Protein AF-A0A832TQA1-F1 (afdb_monomer_lite)

Foldseek 3Di:
DVVVVVVVVVLVPFDPLLVPAPPSCLLPDDPVVLVVLLVLLVVFPDDPVVSVVLNVLSVVSNVCPGPNHDPVSRVSCVVSVVRSVVSCCVPPVVPPVVVVCPDDPC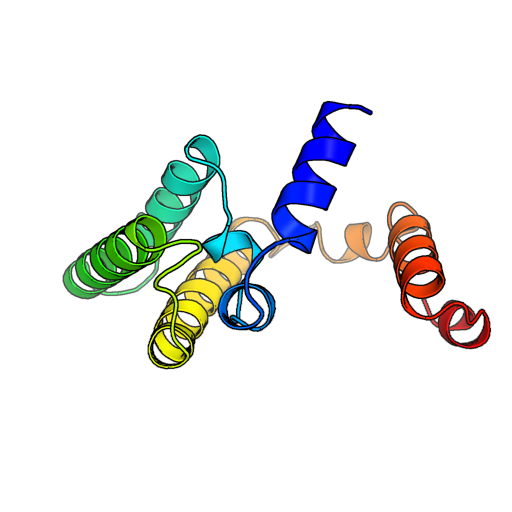LVVVQVVCCVVPVDNPVSVVD

Sequence (127 aa):
MKEIEAEVDRVRNMPDTVKNCPYMPLLVTNDEHKEIYLGYIDNLSVSDSEKTEMKKDLEDIWSRVPDKITEKDYPVMEKIGNAITTYVEETYWADEQSVEWKRAAHSGLTYAGVKLVYKNTEWAGWA

Radius of gyration: 17.07 Å; chains: 1; bounding box: 42×37×36 Å

Structure (mmCIF, N/CA/C/O backbone):
data_AF-A0A832TQA1-F1
#
_entry.id   AF-A0A832TQA1-F1
#
loop_
_atom_site.group_PDB
_atom_site.id
_atom_site.type_symbol
_atom_site.label_atom_id
_atom_site.label_alt_id
_atom_site.label_comp_id
_atom_site.label_asym_id
_atom_site.label_entity_id
_atom_site.label_seq_id
_atom_site.pdbx_PDB_ins_code
_atom_site.Cartn_x
_atom_site.Cartn_y
_atom_site.Cartn_z
_atom_site.occupancy
_atom_site.B_iso_or_equiv
_atom_site.auth_seq_id
_atom_site.auth_comp_id
_atom_site.auth_asym_id
_atom_site.auth_atom_id
_atom_site.pdbx_PDB_model_num
ATOM 1 N N . MET A 1 1 ? 26.105 -2.327 -1.713 1.00 60.41 1 MET A N 1
ATOM 2 C CA . MET A 1 1 ? 26.117 -1.694 -3.052 1.00 60.41 1 MET A CA 1
ATOM 3 C C . MET A 1 1 ? 25.343 -2.521 -4.064 1.00 60.41 1 MET A C 1
ATOM 5 O O . MET A 1 1 ? 24.301 -2.041 -4.463 1.00 60.41 1 MET A O 1
ATOM 9 N N . LYS A 1 2 ? 25.742 -3.765 -4.377 1.00 69.88 2 LYS A N 1
ATOM 10 C CA . LYS A 1 2 ? 25.058 -4.604 -5.388 1.00 69.88 2 LYS A CA 1
ATOM 11 C C . LYS A 1 2 ? 23.541 -4.758 -5.210 1.00 69.88 2 LYS A C 1
ATOM 13 O O . LYS A 1 2 ? 22.814 -4.746 -6.188 1.00 69.88 2 LYS A O 1
ATOM 18 N N . GLU A 1 3 ? 23.074 -4.905 -3.975 1.00 70.12 3 GLU A N 1
ATOM 19 C CA . GLU A 1 3 ? 21.643 -5.055 -3.671 1.00 70.12 3 GLU A CA 1
ATOM 20 C C . GLU A 1 3 ? 20.859 -3.753 -3.884 1.00 70.12 3 GLU A C 1
ATOM 22 O O . GLU A 1 3 ? 19.799 -3.760 -4.497 1.00 70.12 3 GLU A O 1
ATOM 27 N N . ILE A 1 4 ? 21.438 -2.618 -3.479 1.00 69.62 4 ILE A N 1
ATOM 28 C CA . ILE A 1 4 ? 20.873 -1.282 -3.719 1.00 69.62 4 ILE A CA 1
ATOM 29 C C . ILE A 1 4 ? 20.851 -0.975 -5.222 1.00 69.62 4 ILE A C 1
ATOM 31 O O . ILE A 1 4 ? 19.869 -0.448 -5.727 1.00 69.62 4 ILE A O 1
ATOM 35 N N . GLU A 1 5 ? 21.916 -1.316 -5.947 1.00 73.06 5 GLU A N 1
ATOM 36 C CA . GLU A 1 5 ? 21.995 -1.146 -7.403 1.00 73.06 5 GLU A CA 1
ATOM 37 C C . GLU A 1 5 ? 20.948 -2.002 -8.126 1.00 73.06 5 GLU A C 1
ATOM 39 O O . GLU A 1 5 ? 20.243 -1.494 -8.992 1.00 73.06 5 GLU A O 1
ATOM 44 N N . ALA A 1 6 ? 20.787 -3.266 -7.721 1.00 75.88 6 ALA A N 1
ATOM 45 C CA . ALA A 1 6 ? 19.768 -4.155 -8.273 1.00 75.88 6 ALA A CA 1
ATOM 46 C C . ALA A 1 6 ? 18.346 -3.632 -8.023 1.00 75.88 6 ALA A C 1
ATOM 48 O O . ALA A 1 6 ? 17.500 -3.702 -8.911 1.00 75.88 6 ALA 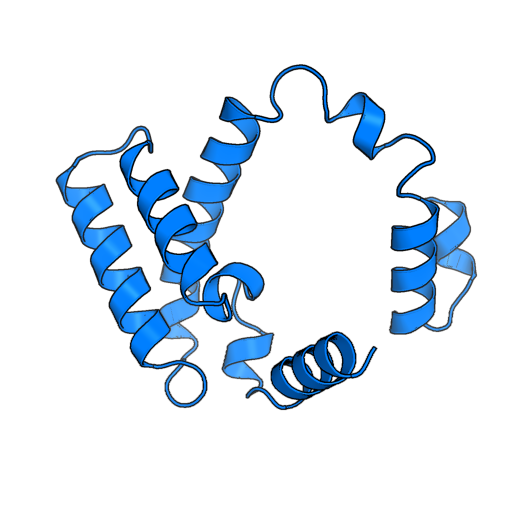A O 1
ATOM 49 N N . GLU A 1 7 ? 18.090 -3.070 -6.843 1.00 73.75 7 GLU A N 1
ATOM 50 C CA . GLU A 1 7 ? 16.802 -2.473 -6.497 1.00 73.75 7 GLU A CA 1
ATOM 51 C C . GLU A 1 7 ? 16.521 -1.195 -7.304 1.00 73.75 7 GLU A C 1
ATOM 53 O O . GLU A 1 7 ? 15.429 -1.018 -7.848 1.00 73.75 7 GLU A O 1
ATOM 58 N N . VAL A 1 8 ? 17.529 -0.332 -7.461 1.00 75.81 8 VAL A N 1
ATOM 59 C CA . VAL A 1 8 ? 17.439 0.868 -8.306 1.00 75.81 8 VAL A CA 1
ATOM 60 C C . VAL A 1 8 ? 17.163 0.489 -9.759 1.00 75.81 8 VAL A C 1
ATOM 62 O O . VAL A 1 8 ? 16.284 1.081 -10.387 1.00 75.81 8 VAL A O 1
ATOM 65 N N . ASP A 1 9 ? 17.864 -0.510 -10.293 1.00 79.12 9 ASP A N 1
ATOM 66 C CA . ASP A 1 9 ? 17.649 -0.986 -11.659 1.00 79.12 9 ASP A CA 1
ATOM 67 C C . ASP A 1 9 ? 16.273 -1.637 -11.825 1.00 79.12 9 ASP A C 1
ATOM 69 O O . ASP A 1 9 ? 15.612 -1.423 -12.844 1.00 79.12 9 ASP A O 1
ATOM 73 N N . ARG A 1 10 ? 15.792 -2.375 -10.817 1.00 83.12 10 ARG A N 1
ATOM 74 C CA . ARG A 1 10 ? 14.441 -2.947 -10.806 1.00 83.12 10 ARG A CA 1
ATOM 75 C C . ARG A 1 10 ? 13.389 -1.852 -10.940 1.00 83.12 10 ARG A C 1
ATOM 77 O O . ARG A 1 10 ? 12.569 -1.925 -11.848 1.00 83.12 10 ARG A O 1
ATOM 84 N N . VAL A 1 11 ? 13.439 -0.827 -10.086 1.00 77.50 11 VAL A N 1
ATOM 85 C CA . VAL A 1 11 ? 12.480 0.293 -10.094 1.00 77.50 11 VAL A CA 1
ATOM 86 C C . VAL A 1 11 ? 12.597 1.117 -11.379 1.00 77.50 11 VAL A C 1
ATOM 88 O O . VAL A 1 11 ? 11.589 1.478 -11.985 1.00 77.50 11 VAL A O 1
ATOM 91 N N . ARG A 1 12 ? 13.823 1.380 -11.850 1.00 80.12 12 ARG A N 1
ATOM 92 C CA . ARG A 1 12 ? 14.074 2.145 -13.080 1.00 80.12 12 ARG A CA 1
ATOM 93 C C . ARG A 1 12 ? 13.449 1.497 -14.315 1.00 80.12 12 ARG A C 1
ATOM 95 O O . ARG A 1 12 ? 12.971 2.213 -15.197 1.00 80.12 12 ARG A O 1
ATOM 102 N N . ASN A 1 13 ? 13.466 0.169 -14.376 1.00 86.06 13 ASN A N 1
ATOM 103 C CA . ASN A 1 13 ? 12.968 -0.601 -15.512 1.00 86.06 13 ASN A CA 1
ATOM 104 C C . ASN A 1 13 ? 11.465 -0.921 -15.431 1.00 86.06 13 ASN A C 1
ATOM 106 O O . ASN A 1 13 ? 10.953 -1.633 -16.292 1.00 86.06 13 ASN A O 1
ATOM 110 N N . MET A 1 14 ? 10.743 -0.394 -14.437 1.00 88.81 14 MET A N 1
ATOM 111 C CA . MET A 1 14 ? 9.296 -0.589 -14.344 1.00 88.81 14 MET A CA 1
ATOM 112 C C . MET A 1 14 ? 8.529 0.188 -15.429 1.00 88.81 14 MET A C 1
ATOM 114 O O . MET A 1 14 ? 8.988 1.251 -15.877 1.00 88.81 14 MET A O 1
ATOM 118 N N . PRO A 1 15 ? 7.339 -0.302 -15.830 1.00 92.81 15 PRO A N 1
ATOM 119 C CA . PRO A 1 15 ? 6.447 0.408 -16.739 1.00 92.81 15 PRO A CA 1
ATOM 120 C C . PRO A 1 15 ? 6.105 1.815 -16.242 1.00 92.81 15 PRO A C 1
ATOM 122 O O . PRO A 1 15 ? 6.026 2.065 -15.037 1.00 92.81 15 PRO A O 1
ATOM 125 N N . ASP A 1 16 ? 5.847 2.738 -17.169 1.00 91.75 16 ASP A N 1
ATOM 126 C CA . ASP A 1 16 ? 5.451 4.112 -16.827 1.00 91.75 16 ASP A CA 1
ATOM 127 C C . ASP A 1 16 ? 4.177 4.144 -15.975 1.00 91.75 16 ASP A C 1
ATOM 129 O O . ASP A 1 16 ? 4.075 4.959 -15.063 1.00 91.75 16 ASP A O 1
ATOM 133 N N . THR A 1 17 ? 3.251 3.203 -16.186 1.00 92.12 17 THR A N 1
ATOM 134 C CA . THR A 1 17 ? 2.038 3.082 -15.367 1.00 92.12 17 THR A CA 1
ATOM 135 C C . THR A 1 17 ? 2.337 2.758 -13.903 1.00 92.12 17 THR A C 1
ATOM 137 O O . THR A 1 17 ? 1.618 3.220 -13.023 1.00 92.12 17 THR A O 1
ATOM 140 N N . VAL A 1 18 ? 3.406 2.016 -13.616 1.00 91.62 18 VAL A N 1
ATOM 141 C CA . VAL A 1 18 ? 3.850 1.736 -12.243 1.00 91.62 18 VAL A CA 1
ATOM 142 C C . VAL A 1 18 ? 4.563 2.954 -11.657 1.00 91.62 18 VAL A C 1
ATOM 144 O O . VAL A 1 18 ? 4.267 3.364 -10.539 1.00 91.62 18 VAL A O 1
ATOM 147 N N . LYS A 1 19 ? 5.463 3.580 -12.428 1.00 88.06 19 LYS A N 1
ATOM 148 C CA . LYS A 1 19 ? 6.241 4.751 -11.982 1.00 88.06 19 LYS A CA 1
ATOM 149 C C . LYS A 1 19 ? 5.373 5.983 -11.710 1.00 88.06 19 LYS A C 1
ATOM 151 O O . LYS A 1 19 ? 5.707 6.764 -10.827 1.00 88.06 19 LYS A O 1
ATOM 156 N N . ASN A 1 20 ? 4.279 6.141 -12.452 1.00 90.38 20 ASN A N 1
ATOM 157 C CA . ASN A 1 20 ? 3.341 7.256 -12.307 1.00 90.38 20 ASN A CA 1
ATOM 158 C C . ASN A 1 20 ? 2.220 6.980 -11.293 1.00 90.38 20 ASN A C 1
ATOM 160 O O . ASN A 1 20 ? 1.409 7.868 -11.037 1.00 90.38 20 ASN A O 1
ATOM 164 N N . CYS A 1 21 ? 2.148 5.773 -10.722 1.00 89.12 21 CYS A N 1
ATOM 165 C CA . CYS A 1 21 ? 1.130 5.453 -9.731 1.00 89.12 21 CYS A CA 1
ATOM 166 C C . CYS A 1 21 ? 1.352 6.270 -8.444 1.00 89.12 21 CYS A C 1
ATOM 168 O O . CYS A 1 21 ? 2.475 6.286 -7.921 1.00 89.12 21 CYS A O 1
ATOM 170 N N . PRO A 1 22 ? 0.303 6.901 -7.880 1.00 88.81 22 PRO A N 1
ATOM 171 C CA . PRO A 1 22 ? 0.356 7.454 -6.534 1.00 88.81 22 PRO A CA 1
ATOM 172 C C . PRO A 1 22 ? 0.836 6.398 -5.543 1.00 88.81 22 PRO A C 1
ATOM 174 O O . PRO A 1 22 ? 0.519 5.215 -5.684 1.00 88.81 22 PRO A O 1
ATOM 177 N N . TYR A 1 23 ? 1.606 6.825 -4.543 1.00 87.69 23 TYR A N 1
ATOM 178 C CA . TYR A 1 23 ? 2.162 5.918 -3.541 1.00 87.69 23 TYR A CA 1
A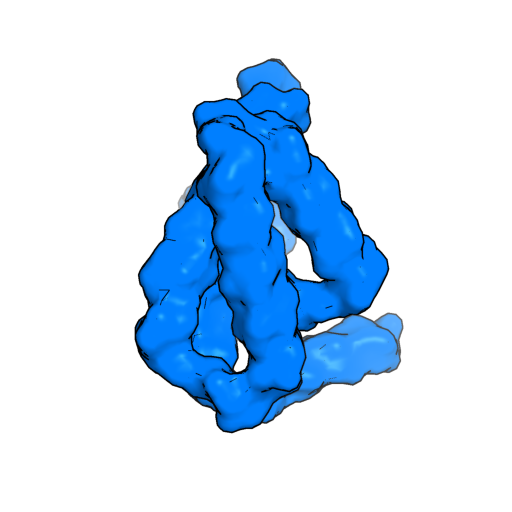TOM 179 C C . TYR A 1 23 ? 2.962 4.753 -4.155 1.00 87.69 23 TYR A C 1
ATOM 181 O O . TYR A 1 23 ? 2.897 3.627 -3.672 1.00 87.69 23 TYR A O 1
ATOM 189 N N . MET A 1 24 ? 3.763 5.016 -5.198 1.00 88.88 24 MET A N 1
ATOM 190 C CA . MET A 1 24 ? 4.624 4.008 -5.837 1.00 88.88 24 MET A CA 1
ATOM 191 C C . MET A 1 24 ? 5.416 3.135 -4.835 1.00 88.88 24 MET A C 1
ATOM 193 O O . MET A 1 24 ? 5.417 1.920 -5.020 1.00 88.88 24 MET A O 1
ATOM 197 N N . PRO A 1 25 ? 5.995 3.661 -3.732 1.00 86.25 25 PRO A N 1
ATOM 198 C CA . PRO A 1 25 ? 6.650 2.818 -2.725 1.00 86.25 25 PRO A CA 1
ATOM 199 C C . PRO A 1 25 ? 5.742 1.752 -2.089 1.00 86.25 25 PRO A C 1
ATOM 201 O O . PRO A 1 25 ? 6.211 0.649 -1.831 1.00 86.25 25 PRO A O 1
ATOM 204 N N . LEU A 1 26 ? 4.450 2.043 -1.886 1.00 90.19 26 LEU A N 1
ATOM 205 C CA . LEU A 1 26 ? 3.450 1.069 -1.425 1.00 90.19 26 LEU A CA 1
ATOM 206 C C . LEU A 1 26 ? 3.168 0.016 -2.508 1.00 90.19 26 LEU A C 1
ATOM 208 O O . LEU A 1 26 ? 3.027 -1.168 -2.208 1.00 90.19 26 LEU A O 1
ATOM 212 N N . LEU A 1 27 ? 3.116 0.439 -3.775 1.00 91.69 27 LEU A N 1
ATOM 213 C CA . LEU A 1 27 ? 2.853 -0.435 -4.921 1.00 91.69 27 LEU A CA 1
ATOM 214 C C . LEU A 1 27 ? 3.965 -1.474 -5.138 1.00 91.69 27 LEU A C 1
ATOM 216 O O . LEU A 1 27 ? 3.674 -2.634 -5.413 1.00 91.69 27 LEU A O 1
ATOM 220 N N . VAL A 1 28 ? 5.232 -1.062 -5.032 1.00 88.38 28 VAL A N 1
ATOM 221 C CA . VAL A 1 28 ? 6.405 -1.886 -5.404 1.00 88.38 28 VAL A CA 1
ATOM 222 C C . VAL A 1 28 ? 7.116 -2.518 -4.207 1.00 88.38 28 VAL A C 1
ATOM 224 O O . VAL A 1 28 ? 8.257 -2.985 -4.309 1.00 88.38 28 VAL A O 1
ATOM 227 N N . THR A 1 29 ? 6.454 -2.497 -3.056 1.00 85.88 29 THR A N 1
ATOM 228 C CA . THR A 1 29 ? 7.032 -2.944 -1.798 1.00 85.88 29 THR A CA 1
ATOM 229 C C . THR A 1 29 ? 7.358 -4.443 -1.797 1.00 85.88 29 THR A C 1
ATOM 231 O O . THR A 1 29 ? 6.774 -5.232 -2.548 1.00 85.88 29 THR A O 1
ATOM 234 N N . ASN A 1 30 ? 8.325 -4.844 -0.970 1.00 86.31 30 ASN A N 1
ATOM 235 C CA . ASN A 1 30 ? 8.709 -6.248 -0.813 1.00 86.31 30 ASN A CA 1
ATOM 236 C C . ASN A 1 30 ? 7.706 -6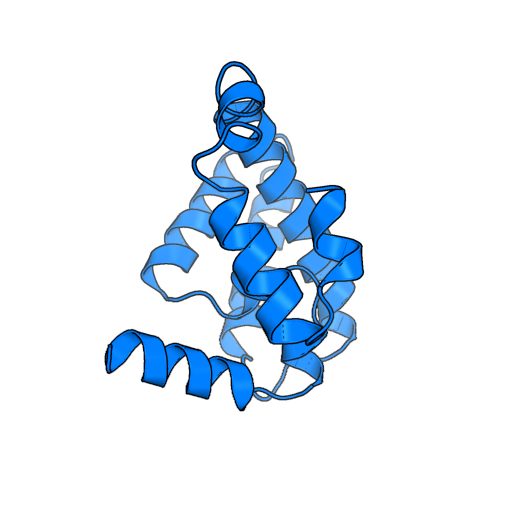.998 0.085 1.00 86.31 30 ASN A C 1
ATOM 238 O O . ASN A 1 30 ? 6.890 -6.380 0.765 1.00 86.31 30 ASN A O 1
ATOM 242 N N . ASP A 1 31 ? 7.765 -8.330 0.092 1.00 88.62 31 ASP A N 1
ATOM 243 C CA . ASP A 1 31 ? 6.782 -9.147 0.817 1.00 88.62 31 ASP A CA 1
ATOM 244 C C . ASP A 1 31 ? 6.787 -8.899 2.335 1.00 88.62 31 ASP A C 1
ATOM 246 O O . ASP A 1 31 ? 5.722 -8.843 2.941 1.00 88.62 31 ASP A O 1
ATOM 250 N N . GLU A 1 32 ? 7.956 -8.645 2.931 1.00 87.56 32 GLU A N 1
ATOM 251 C CA . GLU A 1 32 ? 8.080 -8.278 4.351 1.00 87.56 32 GLU A CA 1
ATOM 252 C C . GLU A 1 32 ? 7.287 -7.003 4.678 1.00 87.56 32 GLU A C 1
ATOM 254 O O . GLU A 1 32 ? 6.507 -6.949 5.626 1.00 87.56 32 GLU A O 1
ATOM 259 N N . HIS A 1 33 ? 7.431 -5.967 3.857 1.00 86.69 33 HIS A N 1
ATOM 260 C CA . HIS A 1 33 ? 6.729 -4.707 4.054 1.00 86.69 33 HIS A CA 1
ATOM 261 C C . HIS A 1 33 ? 5.245 -4.780 3.669 1.00 86.69 33 HIS A C 1
ATOM 263 O O . HIS A 1 33 ? 4.457 -3.992 4.194 1.00 86.69 33 HIS A O 1
ATOM 269 N N . LYS A 1 34 ? 4.828 -5.700 2.783 1.00 93.31 34 LYS A N 1
ATOM 270 C CA . LYS A 1 34 ? 3.398 -5.912 2.485 1.00 93.31 34 LYS A CA 1
ATOM 271 C C . LYS A 1 34 ? 2.630 -6.256 3.757 1.00 93.31 34 LYS A C 1
ATOM 273 O O . LYS A 1 34 ? 1.593 -5.651 4.017 1.00 93.31 34 LYS A O 1
ATOM 278 N N . GLU A 1 35 ? 3.166 -7.159 4.577 1.00 93.50 35 GLU A N 1
ATOM 279 C CA . GLU A 1 35 ? 2.553 -7.543 5.854 1.00 93.50 35 GLU A CA 1
ATOM 280 C C . GLU A 1 35 ? 2.412 -6.345 6.803 1.00 93.50 35 GLU A C 1
ATOM 282 O O . GLU A 1 35 ? 1.367 -6.166 7.430 1.00 93.50 35 GLU A O 1
ATOM 287 N N . ILE A 1 36 ? 3.423 -5.471 6.847 1.00 92.25 36 ILE A N 1
ATOM 288 C CA . ILE A 1 36 ? 3.392 -4.245 7.655 1.00 92.25 36 ILE A CA 1
ATOM 289 C C . ILE A 1 36 ? 2.256 -3.319 7.199 1.00 92.25 36 ILE A C 1
ATOM 291 O O . ILE A 1 36 ? 1.473 -2.854 8.029 1.00 92.25 36 ILE A O 1
ATOM 295 N N . TYR A 1 37 ? 2.119 -3.075 5.891 1.00 93.00 37 TYR A N 1
ATOM 296 C CA . TYR A 1 37 ? 1.049 -2.226 5.359 1.0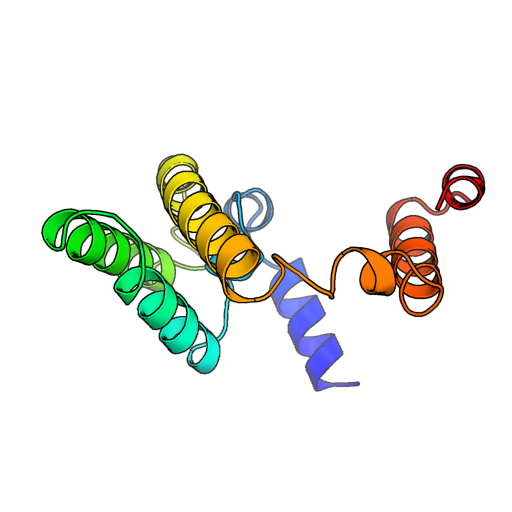0 93.00 37 TYR A CA 1
ATOM 297 C C . TYR A 1 37 ? -0.346 -2.799 5.617 1.00 93.00 37 TYR A C 1
ATOM 299 O O . TYR A 1 37 ? -1.253 -2.053 5.988 1.00 93.00 37 TYR A O 1
ATOM 307 N N . LEU A 1 38 ? -0.522 -4.118 5.489 1.00 96.38 38 LEU A N 1
ATOM 308 C CA . LEU A 1 38 ? -1.775 -4.778 5.864 1.00 96.38 38 LEU A CA 1
ATOM 309 C C . LEU A 1 38 ? -2.068 -4.606 7.364 1.00 96.38 38 LEU A C 1
ATOM 311 O O . LEU A 1 38 ? -3.219 -4.376 7.735 1.00 96.38 38 LEU A O 1
ATOM 315 N N . GLY A 1 39 ? -1.038 -4.648 8.212 1.00 93.94 39 GLY A N 1
ATOM 316 C CA . GLY A 1 39 ? -1.151 -4.352 9.639 1.00 93.94 39 GLY A CA 1
ATOM 317 C C . GLY A 1 39 ? -1.547 -2.900 9.928 1.00 93.94 39 GLY A C 1
ATOM 318 O O . GLY A 1 39 ? -2.346 -2.650 10.828 1.00 93.94 39 GLY A O 1
ATOM 319 N N . TYR A 1 40 ? -1.070 -1.922 9.154 1.00 95.00 40 TYR A N 1
ATOM 320 C CA . TYR A 1 40 ? -1.547 -0.539 9.283 1.00 95.00 40 TYR A CA 1
ATOM 321 C C . TYR A 1 40 ? -3.034 -0.415 8.944 1.00 95.00 40 TYR A C 1
ATOM 323 O O . TYR A 1 40 ? -3.758 0.269 9.665 1.00 95.00 40 TYR A O 1
ATOM 331 N N . ILE A 1 41 ? -3.515 -1.139 7.926 1.00 97.00 41 ILE A N 1
ATOM 332 C CA . ILE A 1 41 ? -4.942 -1.154 7.565 1.00 97.00 41 ILE A CA 1
ATOM 333 C C . ILE A 1 41 ? -5.815 -1.671 8.723 1.00 97.00 41 ILE A C 1
ATOM 335 O O . ILE A 1 41 ? -6.885 -1.115 8.977 1.00 97.00 41 ILE A O 1
ATOM 339 N N . ASP A 1 42 ? -5.355 -2.676 9.479 1.00 97.12 42 ASP A N 1
ATOM 340 C CA . ASP A 1 42 ? -6.088 -3.187 10.652 1.00 97.12 42 ASP A CA 1
ATOM 341 C C . ASP A 1 42 ? -6.337 -2.119 11.722 1.00 97.12 42 ASP A C 1
ATOM 343 O O . ASP A 1 42 ? -7.354 -2.160 12.422 1.00 97.12 42 ASP A O 1
ATOM 347 N N . ASN A 1 43 ? -5.444 -1.136 11.817 1.00 95.00 43 ASN A N 1
ATOM 348 C CA . ASN A 1 43 ? -5.476 -0.096 12.839 1.00 95.00 43 ASN A CA 1
ATOM 349 C C . ASN A 1 43 ? -6.175 1.197 12.387 1.00 95.00 43 ASN A C 1
ATOM 351 O O . ASN A 1 43 ? -6.307 2.127 13.180 1.00 95.00 43 ASN A O 1
ATOM 355 N N . LEU A 1 44 ? -6.671 1.265 11.146 1.00 94.94 44 LEU A N 1
ATOM 356 C CA . LEU A 1 44 ? -7.389 2.443 10.655 1.00 94.94 44 LEU A CA 1
ATOM 357 C C . LEU A 1 44 ? -8.709 2.666 11.409 1.00 94.94 44 LEU A C 1
ATOM 359 O O . LEU A 1 44 ? -9.434 1.723 11.735 1.00 94.94 44 LEU A O 1
ATOM 363 N N . SER A 1 45 ? -9.080 3.931 11.601 1.00 93.88 45 SER A N 1
ATOM 364 C CA . SER A 1 45 ? -10.364 4.339 12.196 1.00 93.88 45 SER A CA 1
ATOM 365 C C . SER A 1 45 ? -11.522 4.305 11.182 1.00 93.88 45 SER A C 1
ATOM 367 O O . SER A 1 45 ? -12.283 5.261 11.055 1.00 93.88 45 SER A O 1
ATOM 369 N N . VAL A 1 46 ? -11.651 3.202 10.439 1.00 93.62 46 VAL A N 1
ATOM 370 C CA . VAL A 1 46 ? -12.741 2.930 9.481 1.00 93.62 46 VAL A CA 1
ATOM 371 C C . VAL A 1 46 ? -13.450 1.618 9.830 1.00 93.62 46 VAL A C 1
ATOM 373 O O . VAL A 1 46 ? -13.020 0.886 10.721 1.00 93.62 46 VAL A O 1
ATOM 376 N N . SER A 1 47 ? -14.555 1.314 9.145 1.00 97.12 47 SER A N 1
ATOM 377 C CA . SER A 1 47 ? -15.307 0.071 9.379 1.00 97.12 47 SER A CA 1
ATOM 378 C C . SER A 1 47 ? -14.496 -1.186 9.030 1.00 97.12 47 SER A C 1
ATOM 380 O O . SER A 1 47 ? -13.693 -1.168 8.099 1.00 97.12 47 SER A O 1
ATOM 382 N N . ASP A 1 48 ? -14.755 -2.310 9.704 1.00 97.81 48 ASP A N 1
ATOM 383 C CA . ASP A 1 48 ? -14.078 -3.587 9.410 1.00 97.81 48 ASP A CA 1
ATOM 384 C C . ASP A 1 48 ? -14.317 -4.077 7.973 1.00 97.81 48 ASP A C 1
ATOM 386 O O . ASP A 1 48 ? -13.428 -4.661 7.345 1.00 97.81 48 ASP A O 1
ATOM 390 N N . SER A 1 49 ? -15.505 -3.810 7.418 1.00 97.88 49 SER A N 1
ATOM 391 C CA . SER A 1 49 ? -15.797 -4.079 6.008 1.00 97.88 49 SER A CA 1
ATOM 392 C C . SER A 1 49 ? -14.899 -3.272 5.078 1.00 97.88 49 SER A C 1
ATOM 394 O O . SER A 1 49 ? -14.385 -3.819 4.108 1.00 97.88 49 SER A O 1
ATOM 396 N N . GLU A 1 50 ? -14.664 -1.999 5.397 1.00 97.81 50 GLU A N 1
ATOM 397 C CA . GLU A 1 50 ? -13.796 -1.140 4.595 1.00 97.81 50 GLU A CA 1
ATOM 398 C C . GLU A 1 50 ? -12.328 -1.566 4.711 1.00 97.81 50 GLU A C 1
ATOM 400 O O . GLU A 1 50 ? -11.641 -1.633 3.697 1.00 97.81 50 GLU A O 1
ATOM 405 N N . LYS A 1 51 ? -11.861 -1.966 5.901 1.00 98.12 51 LYS A N 1
ATOM 406 C CA . LYS A 1 51 ? -10.520 -2.557 6.069 1.00 98.12 51 LYS A CA 1
ATOM 407 C C . LYS A 1 51 ? -10.346 -3.812 5.216 1.00 98.12 51 LYS A C 1
ATOM 409 O O . LYS A 1 51 ? -9.328 -3.977 4.550 1.00 98.12 51 LYS A O 1
ATOM 414 N N . THR A 1 52 ? -11.350 -4.689 5.218 1.00 98.19 52 THR A N 1
ATOM 415 C CA . THR A 1 52 ? -11.335 -5.940 4.444 1.00 98.19 52 THR A CA 1
ATOM 416 C C . THR A 1 52 ? -11.287 -5.665 2.941 1.00 98.19 52 THR A C 1
ATOM 418 O O . THR A 1 52 ? -10.534 -6.320 2.221 1.00 98.19 52 THR A O 1
ATOM 421 N N . GLU A 1 53 ? -12.057 -4.683 2.469 1.00 98.25 53 GLU A N 1
ATOM 422 C CA . GLU A 1 53 ? -12.050 -4.247 1.070 1.00 98.25 53 GLU A CA 1
ATOM 423 C C . GLU A 1 53 ? -10.694 -3.647 0.679 1.00 98.25 53 GLU A C 1
ATOM 425 O O . GLU A 1 53 ? -10.093 -4.105 -0.288 1.00 98.25 53 GLU A O 1
ATOM 430 N N . MET A 1 54 ? -10.145 -2.732 1.488 1.00 98.31 54 MET A N 1
ATOM 431 C CA . MET A 1 54 ? -8.825 -2.136 1.249 1.00 98.31 54 MET A CA 1
ATOM 432 C C . MET A 1 54 ? -7.717 -3.190 1.144 1.00 98.31 54 MET A C 1
ATOM 434 O O . MET A 1 54 ? -6.880 -3.113 0.248 1.00 98.31 54 MET A O 1
ATOM 438 N N . LYS A 1 55 ? -7.706 -4.189 2.037 1.00 98.31 55 LYS A N 1
ATOM 439 C CA . LYS A 1 55 ? -6.719 -5.279 1.990 1.00 98.31 55 LYS A CA 1
ATOM 440 C C . LYS A 1 55 ? -6.843 -6.101 0.715 1.00 98.31 55 LYS A C 1
ATOM 442 O O . LYS A 1 55 ? -5.843 -6.337 0.046 1.00 98.31 55 LYS A O 1
ATOM 447 N N . LYS A 1 56 ? -8.068 -6.494 0.366 1.00 98.31 56 LYS A N 1
ATOM 448 C CA . LYS A 1 56 ? -8.346 -7.275 -0.840 1.00 98.31 56 LYS A CA 1
ATOM 449 C C . LYS A 1 56 ? -7.921 -6.527 -2.104 1.00 98.31 56 LYS A C 1
ATOM 451 O O . LYS A 1 56 ? -7.314 -7.125 -2.988 1.00 98.31 56 LYS A O 1
ATOM 456 N N . ASP A 1 57 ? -8.236 -5.239 -2.182 1.00 97.94 57 ASP A N 1
ATOM 457 C CA . ASP A 1 57 ? -7.863 -4.395 -3.314 1.00 97.94 57 ASP A CA 1
ATOM 458 C C . ASP A 1 57 ? -6.340 -4.272 -3.437 1.00 97.94 57 ASP A C 1
ATOM 460 O O . ASP A 1 57 ? -5.786 -4.403 -4.529 1.00 97.94 57 ASP A O 1
ATOM 464 N N . LEU A 1 58 ? -5.647 -4.075 -2.314 1.00 97.38 58 LEU A N 1
ATOM 465 C CA . LEU A 1 58 ? -4.194 -3.949 -2.291 1.00 97.38 58 LEU A CA 1
ATOM 466 C C . LEU A 1 58 ? -3.495 -5.263 -2.679 1.00 97.38 58 LEU A C 1
ATOM 468 O O . LEU A 1 58 ? -2.548 -5.249 -3.465 1.00 97.38 58 LEU A O 1
ATOM 472 N N . GLU A 1 59 ? -3.993 -6.401 -2.195 1.00 97.44 59 GLU A N 1
ATOM 473 C CA . GLU A 1 59 ? -3.510 -7.733 -2.574 1.00 97.44 59 GLU A CA 1
ATOM 474 C C . GLU A 1 59 ? -3.730 -8.030 -4.066 1.00 97.44 59 GLU A C 1
ATOM 476 O O . GLU A 1 59 ? -2.820 -8.536 -4.733 1.00 97.44 59 GLU A O 1
ATOM 481 N N . ASP A 1 60 ? -4.898 -7.675 -4.618 1.00 97.88 60 ASP A N 1
ATOM 482 C CA . ASP A 1 60 ? -5.167 -7.787 -6.057 1.00 97.88 60 ASP A CA 1
ATOM 483 C C . ASP A 1 60 ? -4.174 -6.950 -6.869 1.00 97.88 60 ASP A C 1
ATOM 485 O O . ASP A 1 60 ? -3.548 -7.465 -7.802 1.00 97.88 60 ASP A O 1
ATOM 489 N N . ILE A 1 61 ? -3.977 -5.686 -6.487 1.00 97.19 61 ILE A N 1
ATOM 490 C CA . ILE A 1 61 ? -3.041 -4.778 -7.153 1.00 97.19 61 ILE A CA 1
ATOM 491 C C . ILE A 1 61 ? -1.617 -5.342 -7.096 1.00 97.19 61 ILE A C 1
ATOM 493 O O . ILE A 1 61 ? -0.964 -5.447 -8.136 1.00 97.19 61 ILE A O 1
ATOM 497 N N . TRP A 1 62 ? -1.137 -5.776 -5.928 1.00 96.88 62 TRP A N 1
ATOM 498 C CA . TRP A 1 62 ? 0.200 -6.359 -5.787 1.00 96.88 62 TRP A CA 1
ATOM 499 C C . TRP A 1 62 ? 0.401 -7.606 -6.649 1.00 96.88 62 TRP A C 1
ATOM 501 O O . TRP A 1 62 ? 1.485 -7.787 -7.202 1.00 96.88 62 TRP A O 1
ATOM 511 N N . SER A 1 63 ? -0.632 -8.436 -6.827 1.00 96.44 63 SER A N 1
ATOM 512 C CA . SER A 1 63 ? -0.561 -9.625 -7.691 1.00 96.44 63 SER A CA 1
ATOM 513 C C . SER A 1 63 ? -0.369 -9.296 -9.181 1.00 96.44 63 SER A C 1
ATOM 515 O O . SER A 1 63 ? 0.011 -10.159 -9.976 1.00 96.44 63 SER A O 1
ATOM 517 N N . ARG A 1 64 ? -0.633 -8.042 -9.568 1.00 95.81 64 ARG A N 1
ATOM 518 C CA . ARG A 1 64 ? -0.581 -7.537 -10.944 1.00 95.81 64 ARG A CA 1
ATOM 519 C C . ARG A 1 64 ? 0.678 -6.728 -11.259 1.00 95.81 64 ARG A C 1
ATOM 521 O O . ARG A 1 64 ? 0.902 -6.416 -12.431 1.00 95.81 64 ARG A O 1
ATOM 528 N N . VAL A 1 65 ? 1.500 -6.395 -10.265 1.00 92.69 65 VAL A N 1
ATOM 529 C CA . VAL A 1 65 ? 2.758 -5.657 -10.463 1.00 92.69 65 VAL A CA 1
ATOM 530 C C . VAL A 1 65 ? 3.816 -6.562 -11.122 1.00 92.69 65 VAL A C 1
ATOM 532 O O . VAL A 1 65 ? 3.951 -7.717 -10.722 1.00 92.69 65 VAL A O 1
ATOM 535 N N . PRO A 1 66 ? 4.615 -6.066 -12.089 1.00 91.88 66 PRO A N 1
ATOM 536 C CA . PRO A 1 66 ? 4.567 -4.723 -12.676 1.00 91.88 66 PRO A CA 1
ATOM 537 C C . PRO A 1 66 ? 3.673 -4.619 -13.923 1.00 91.88 66 PRO A C 1
ATOM 539 O O . PRO A 1 66 ? 3.328 -3.516 -14.338 1.00 91.88 66 PRO A O 1
ATOM 542 N N . ASP A 1 67 ? 3.294 -5.744 -14.529 1.00 92.38 67 ASP A N 1
ATOM 543 C CA . ASP A 1 67 ? 2.859 -5.781 -15.932 1.00 92.38 67 ASP A CA 1
ATOM 544 C C . ASP A 1 67 ? 1.386 -5.422 -16.167 1.00 92.38 67 ASP A C 1
ATOM 546 O O . ASP A 1 67 ? 0.992 -5.105 -17.290 1.00 92.38 67 ASP A O 1
ATOM 550 N N . LYS A 1 68 ? 0.545 -5.512 -15.134 1.00 95.31 68 LYS A N 1
ATOM 551 C CA . LYS A 1 68 ? -0.919 -5.396 -15.247 1.00 95.31 68 LYS A CA 1
ATOM 552 C C . LYS A 1 68 ? -1.495 -4.245 -14.424 1.00 95.31 68 LYS A C 1
ATOM 554 O O . LYS A 1 68 ? -2.683 -4.259 -14.094 1.00 95.31 68 LYS A O 1
ATOM 559 N N . ILE A 1 69 ? -0.662 -3.258 -14.102 1.00 96.06 69 ILE A N 1
ATOM 560 C CA . ILE A 1 69 ? -1.091 -2.015 -13.460 1.00 96.06 69 ILE A CA 1
ATOM 561 C C . ILE A 1 69 ? -1.634 -1.044 -14.501 1.00 96.06 69 ILE A C 1
ATOM 563 O O . ILE A 1 69 ? -1.038 -0.831 -15.560 1.00 96.06 69 ILE A O 1
ATOM 567 N N . THR A 1 70 ? -2.770 -0.439 -14.176 1.00 96.50 70 THR A N 1
ATOM 568 C CA . THR A 1 70 ? -3.494 0.503 -15.024 1.00 96.50 70 THR A CA 1
ATOM 569 C C . THR A 1 70 ? -3.830 1.773 -14.250 1.00 96.50 70 THR A C 1
ATOM 571 O O . THR A 1 70 ? -3.878 1.773 -13.025 1.00 96.50 70 THR A O 1
ATOM 574 N N . GLU A 1 71 ? -4.149 2.858 -14.954 1.00 96.19 71 GLU A N 1
ATOM 575 C CA . GLU A 1 71 ? -4.549 4.128 -14.320 1.00 96.19 71 GLU A CA 1
ATOM 576 C C . GLU A 1 71 ? -5.818 4.006 -13.456 1.00 96.19 71 GLU A C 1
ATOM 578 O O . GLU A 1 71 ? -6.057 4.832 -12.580 1.00 96.19 71 GLU A O 1
ATOM 583 N N . LYS A 1 72 ? -6.625 2.953 -13.651 1.00 96.50 72 LYS A N 1
ATOM 584 C CA . LYS A 1 72 ? -7.795 2.667 -12.805 1.00 96.50 72 LYS A CA 1
ATOM 585 C C . LYS A 1 72 ? -7.419 2.245 -11.386 1.00 96.50 72 LYS A C 1
ATOM 587 O O . LYS A 1 72 ? -8.254 2.353 -10.497 1.00 96.50 72 LYS A O 1
ATOM 592 N N . ASP A 1 73 ? -6.188 1.785 -11.183 1.00 97.25 73 ASP A N 1
ATOM 593 C CA . ASP A 1 73 ? -5.670 1.402 -9.871 1.00 97.25 73 ASP A CA 1
ATOM 594 C C . ASP A 1 73 ? -5.252 2.635 -9.054 1.00 97.25 73 ASP A C 1
ATOM 596 O O . ASP A 1 73 ? -5.168 2.573 -7.830 1.00 97.25 73 ASP A O 1
ATOM 600 N N . TYR A 1 74 ? -5.029 3.782 -9.709 1.00 96.75 74 TYR A N 1
ATOM 601 C CA . TYR A 1 74 ? -4.490 4.977 -9.058 1.00 96.75 74 TYR A CA 1
ATOM 602 C C . TYR A 1 74 ? -5.403 5.539 -7.967 1.00 96.75 74 TYR A C 1
ATOM 604 O O . TYR A 1 74 ? -4.887 5.802 -6.884 1.00 96.75 74 TYR A O 1
ATOM 612 N N . PRO A 1 75 ? -6.732 5.680 -8.168 1.00 97.88 75 PRO A N 1
ATOM 613 C CA . PRO A 1 75 ? -7.607 6.180 -7.109 1.00 97.88 75 PRO A CA 1
ATOM 614 C C . PRO A 1 75 ? -7.659 5.245 -5.895 1.00 97.88 75 PRO A C 1
ATOM 616 O O . PRO A 1 75 ? -7.788 5.706 -4.764 1.00 97.88 75 PRO A O 1
ATOM 619 N N . VAL A 1 76 ? -7.537 3.932 -6.118 1.00 97.25 76 VAL A N 1
ATOM 620 C CA . VAL A 1 76 ? -7.506 2.927 -5.045 1.00 97.25 76 VAL A CA 1
ATOM 621 C C . VAL A 1 76 ? -6.206 3.051 -4.251 1.00 97.25 76 VAL A C 1
ATOM 623 O O . VAL A 1 76 ? -6.238 3.168 -3.027 1.00 97.25 76 VAL A O 1
ATOM 626 N N . MET A 1 77 ? -5.070 3.125 -4.950 1.00 96.75 77 MET A N 1
ATOM 627 C CA . MET A 1 77 ? -3.754 3.343 -4.343 1.00 96.75 77 MET A CA 1
ATOM 628 C C . MET A 1 77 ? -3.672 4.671 -3.590 1.00 96.75 77 MET A C 1
ATOM 630 O O . MET A 1 77 ? -3.120 4.719 -2.496 1.00 96.75 77 MET A O 1
ATOM 634 N N . GLU A 1 78 ? -4.246 5.742 -4.138 1.00 93.62 78 GLU A N 1
ATOM 635 C CA . GLU A 1 78 ? -4.314 7.050 -3.488 1.00 93.62 78 GLU A CA 1
ATOM 636 C C . GLU A 1 78 ? -5.177 7.010 -2.224 1.00 93.62 78 GLU A C 1
ATOM 638 O O . GLU A 1 78 ? -4.744 7.494 -1.179 1.00 93.62 78 GLU A O 1
ATOM 643 N N . LYS A 1 79 ? -6.360 6.382 -2.277 1.00 95.88 79 LYS A N 1
ATOM 644 C CA . LYS A 1 79 ? -7.241 6.222 -1.110 1.00 95.88 79 LYS A CA 1
ATOM 645 C C . LYS A 1 79 ? -6.536 5.468 0.021 1.00 95.88 79 LYS A C 1
ATOM 647 O O . LYS A 1 79 ? -6.514 5.948 1.153 1.00 95.88 79 LYS A O 1
ATOM 652 N N . ILE A 1 80 ? -5.977 4.296 -0.281 1.00 96.62 80 ILE A N 1
ATOM 653 C CA . ILE A 1 80 ? -5.329 3.433 0.717 1.00 96.62 80 ILE A CA 1
ATOM 654 C C . ILE A 1 80 ? -4.045 4.087 1.232 1.00 96.62 80 ILE A C 1
ATOM 656 O O . ILE A 1 80 ? -3.825 4.135 2.440 1.00 96.62 80 ILE A O 1
ATOM 660 N N . GLY A 1 81 ? -3.226 4.635 0.330 1.00 93.88 81 GLY A N 1
ATOM 661 C CA . GLY A 1 81 ? -1.986 5.323 0.673 1.00 93.88 81 GLY A CA 1
ATOM 662 C C . GLY A 1 81 ? -2.219 6.510 1.603 1.00 93.88 81 GLY A C 1
ATOM 663 O O . GLY A 1 81 ? -1.584 6.579 2.649 1.00 93.88 81 GLY A O 1
ATOM 664 N N . ASN A 1 82 ? -3.194 7.374 1.291 1.00 93.25 82 ASN A N 1
ATOM 665 C CA . ASN A 1 82 ? -3.584 8.486 2.163 1.00 93.25 82 ASN A CA 1
ATOM 666 C C . ASN A 1 82 ? -3.986 7.989 3.560 1.00 93.25 82 ASN A C 1
ATOM 668 O O . ASN A 1 82 ? -3.494 8.509 4.556 1.00 93.25 82 ASN A O 1
ATOM 672 N N . ALA A 1 83 ? -4.843 6.965 3.643 1.00 93.62 83 ALA A N 1
ATOM 673 C CA . ALA A 1 83 ? -5.317 6.446 4.925 1.00 93.62 83 ALA A CA 1
ATOM 674 C C . ALA A 1 83 ? -4.175 5.876 5.786 1.00 93.62 83 ALA A C 1
ATOM 676 O O . ALA A 1 83 ? -4.098 6.164 6.981 1.00 93.62 83 ALA A O 1
ATOM 677 N N . ILE A 1 84 ? -3.266 5.108 5.176 1.00 92.62 84 ILE A N 1
ATOM 678 C CA . ILE A 1 84 ? -2.081 4.574 5.857 1.00 92.62 84 ILE A CA 1
ATOM 679 C C . ILE A 1 84 ? -1.159 5.709 6.307 1.00 92.62 84 ILE A C 1
ATOM 681 O O . ILE A 1 84 ? -0.719 5.702 7.454 1.00 92.62 84 ILE A O 1
ATOM 685 N N . THR A 1 85 ? -0.865 6.677 5.435 1.00 89.12 85 THR A N 1
ATOM 686 C CA . THR A 1 85 ? 0.004 7.812 5.767 1.00 89.12 85 THR A CA 1
ATOM 687 C C . THR A 1 85 ? -0.558 8.605 6.937 1.00 89.12 85 THR A C 1
ATOM 689 O O . THR A 1 85 ? 0.169 8.820 7.899 1.00 89.12 85 THR A O 1
ATOM 692 N N . THR A 1 86 ? -1.849 8.947 6.917 1.00 88.19 86 THR A N 1
ATOM 693 C CA . THR A 1 86 ? -2.502 9.635 8.038 1.00 88.19 86 THR A CA 1
ATOM 694 C C . THR A 1 86 ? -2.377 8.838 9.334 1.00 88.19 86 THR A C 1
ATOM 696 O O . THR A 1 86 ? -1.954 9.391 10.344 1.00 88.19 86 THR A O 1
ATOM 699 N N . TYR A 1 87 ? -2.655 7.531 9.312 1.00 87.94 87 TYR A N 1
ATOM 700 C CA . TYR A 1 87 ? -2.500 6.692 10.502 1.00 87.94 87 TYR A CA 1
ATOM 701 C C . TYR A 1 87 ? -1.060 6.676 11.027 1.00 87.94 87 TYR A C 1
ATOM 703 O O . TYR A 1 87 ? -0.843 6.811 12.231 1.00 87.94 87 TYR A O 1
ATOM 711 N N . VAL A 1 88 ? -0.069 6.515 10.148 1.00 87.06 88 VAL A N 1
ATOM 712 C CA . VAL A 1 88 ? 1.345 6.477 10.543 1.00 87.06 88 VAL A CA 1
ATOM 713 C C . VAL A 1 88 ? 1.782 7.821 11.123 1.00 87.06 88 VAL A C 1
ATOM 715 O O . VAL A 1 88 ? 2.452 7.851 12.155 1.00 87.06 88 VAL A O 1
ATOM 718 N N . GLU A 1 89 ? 1.373 8.922 10.496 1.00 84.62 89 GLU A N 1
ATOM 719 C CA . GLU A 1 89 ? 1.650 10.280 10.959 1.00 84.62 89 GLU A CA 1
ATOM 720 C C . GLU A 1 89 ? 1.059 10.526 12.351 1.00 84.62 89 GLU A C 1
ATOM 722 O O . GLU A 1 89 ? 1.773 10.945 13.261 1.00 84.62 89 GLU A O 1
ATOM 727 N N . GLU A 1 90 ? -0.218 10.203 12.546 1.00 83.19 90 GLU A N 1
ATOM 728 C CA . GLU A 1 90 ? -0.916 10.389 13.821 1.00 83.19 90 GLU A CA 1
ATOM 729 C C . GLU A 1 90 ? -0.399 9.453 14.923 1.00 83.19 90 GLU A C 1
ATOM 731 O O . GLU A 1 90 ? -0.338 9.840 16.088 1.00 83.19 90 GLU A O 1
ATOM 736 N N . THR A 1 91 ? -0.001 8.228 14.575 1.00 83.69 91 THR A N 1
ATOM 737 C CA . THR A 1 91 ? 0.411 7.215 15.561 1.00 83.69 91 THR A CA 1
ATOM 738 C C . THR A 1 91 ? 1.867 7.364 15.978 1.00 83.69 91 THR A C 1
ATOM 740 O O . THR A 1 91 ? 2.201 7.184 17.148 1.00 83.69 91 THR A O 1
ATOM 743 N N . TYR A 1 92 ? 2.754 7.651 15.025 1.00 75.00 92 TYR A N 1
ATOM 744 C CA . TYR A 1 92 ? 4.197 7.596 15.253 1.00 75.00 92 TYR A CA 1
ATOM 745 C C . TYR A 1 92 ? 4.874 8.961 15.159 1.00 75.00 92 TYR A C 1
ATOM 747 O O . TYR A 1 92 ? 5.978 9.117 15.684 1.00 75.00 92 TYR A O 1
ATOM 755 N N . TRP A 1 93 ? 4.278 9.938 14.468 1.00 65.75 93 TRP A N 1
ATOM 756 C CA . TRP A 1 93 ? 4.938 11.216 14.165 1.00 65.75 93 TRP A CA 1
ATOM 757 C C . TRP A 1 93 ? 4.281 12.424 14.839 1.00 65.75 93 TRP A C 1
ATOM 759 O O . TRP A 1 93 ? 4.820 13.528 14.728 1.00 65.75 93 TRP A O 1
ATOM 769 N N . ALA A 1 94 ? 3.176 12.223 15.565 1.00 58.22 94 ALA A N 1
ATOM 770 C CA . ALA A 1 94 ? 2.364 13.302 16.112 1.00 58.22 94 ALA A CA 1
ATOM 771 C C . ALA A 1 94 ? 3.081 14.195 17.140 1.00 58.22 94 ALA A C 1
ATOM 773 O O . ALA A 1 94 ? 2.737 15.371 17.199 1.00 58.22 94 ALA A O 1
ATOM 774 N N . ASP A 1 95 ? 4.112 13.723 17.863 1.00 52.78 95 ASP A N 1
ATOM 775 C CA . ASP A 1 95 ? 4.634 14.510 18.998 1.00 52.78 95 ASP A CA 1
ATOM 776 C C . ASP A 1 95 ? 6.145 14.851 19.017 1.00 52.78 95 ASP A C 1
ATOM 778 O O . ASP A 1 95 ? 6.498 15.857 19.627 1.00 52.78 95 ASP A O 1
ATOM 782 N N . GLU A 1 96 ? 7.062 14.147 18.325 1.00 49.16 96 GLU A N 1
ATOM 783 C CA . GLU A 1 96 ? 8.517 14.455 18.456 1.00 49.16 96 GLU A CA 1
ATOM 784 C C . GLU A 1 96 ? 9.351 14.456 17.155 1.00 49.16 96 GLU A C 1
ATOM 786 O O . GLU A 1 96 ? 10.386 15.124 17.082 1.00 49.16 96 GLU A O 1
ATOM 791 N N . GLN A 1 97 ? 8.913 13.792 16.081 1.00 46.31 97 GLN A N 1
ATOM 792 C CA . GLN A 1 97 ? 9.753 13.619 14.884 1.00 46.31 97 GLN A CA 1
ATOM 793 C C . GLN A 1 97 ? 9.714 14.788 13.885 1.00 46.31 97 GLN A C 1
ATOM 795 O O . GLN A 1 97 ? 10.684 14.993 13.153 1.00 46.31 97 GLN A O 1
ATOM 800 N N . SER A 1 98 ? 8.663 15.615 13.864 1.00 46.22 98 SER A N 1
ATOM 801 C CA . SER A 1 98 ? 8.554 16.713 12.882 1.00 46.22 98 SER A CA 1
ATOM 802 C C . SER A 1 98 ? 9.608 17.820 13.065 1.00 46.22 98 SER A C 1
ATOM 804 O O . SER A 1 98 ? 9.961 18.516 12.106 1.00 46.22 98 SER A O 1
ATOM 806 N N . VAL A 1 99 ? 10.153 17.962 14.279 1.00 45.41 99 VAL A N 1
ATOM 807 C CA . VAL A 1 99 ? 11.210 18.932 14.610 1.00 45.41 99 VAL A CA 1
ATOM 808 C C . VAL A 1 99 ? 12.606 18.378 14.291 1.00 45.41 99 VAL A C 1
ATOM 810 O O . VAL A 1 99 ? 13.473 19.141 13.858 1.00 45.41 99 VAL A O 1
ATOM 813 N N . GLU A 1 100 ? 12.834 17.066 14.429 1.00 43.81 100 GLU A N 1
ATOM 814 C CA . GLU A 1 100 ? 14.124 16.433 14.104 1.00 43.81 100 GLU A CA 1
ATOM 815 C C . GLU A 1 100 ? 14.289 16.073 12.623 1.00 43.81 100 GLU A C 1
ATOM 817 O O . GLU A 1 100 ? 15.388 16.238 12.093 1.00 43.81 100 GLU A O 1
ATOM 822 N N . TRP A 1 101 ? 13.222 15.698 11.908 1.00 43.19 101 TRP A N 1
ATOM 823 C CA . TRP A 1 101 ? 13.273 15.488 10.451 1.00 43.19 101 TRP A CA 1
ATOM 824 C C . TRP A 1 101 ? 13.677 16.752 9.682 1.00 43.19 101 TRP A C 1
ATOM 826 O O . TRP A 1 101 ? 14.354 16.665 8.658 1.00 43.19 101 TRP A O 1
ATOM 836 N N . LYS A 1 102 ? 13.307 17.933 10.196 1.00 46.22 102 LYS A N 1
ATOM 837 C CA . LYS A 1 102 ? 13.715 19.241 9.656 1.00 46.22 102 LYS A CA 1
ATOM 838 C C . LYS A 1 102 ? 15.105 19.690 10.115 1.00 46.22 102 LYS A C 1
ATOM 840 O O . LYS A 1 102 ? 15.607 20.698 9.621 1.00 46.22 102 LYS A O 1
ATOM 845 N N . ARG A 1 103 ? 15.738 18.994 11.065 1.00 46.94 103 ARG A N 1
ATOM 846 C CA . ARG A 1 103 ? 17.114 19.284 11.488 1.00 46.94 103 ARG A CA 1
ATOM 847 C C . ARG A 1 103 ? 18.126 18.481 10.671 1.00 46.94 103 ARG A C 1
ATOM 849 O O . ARG A 1 103 ? 17.809 17.480 10.042 1.00 46.94 103 ARG A O 1
ATOM 856 N N . ALA A 1 104 ? 19.358 18.989 10.691 1.00 50.50 104 ALA A N 1
ATOM 857 C CA . ALA A 1 104 ? 20.518 18.735 9.826 1.00 50.50 104 ALA A CA 1
ATOM 858 C C . ALA A 1 104 ? 20.802 17.302 9.314 1.00 50.50 104 ALA A C 1
ATOM 860 O O . ALA A 1 104 ? 21.591 17.158 8.384 1.00 50.50 104 ALA A O 1
ATOM 861 N N . ALA A 1 105 ? 20.204 16.253 9.880 1.00 48.62 105 ALA A N 1
ATOM 862 C CA . ALA A 1 105 ? 20.450 14.869 9.481 1.00 48.62 105 ALA A CA 1
ATOM 863 C C . ALA A 1 105 ? 19.985 14.556 8.045 1.00 48.62 105 ALA A C 1
ATOM 865 O O . ALA A 1 105 ? 20.607 13.735 7.375 1.00 48.62 105 ALA A O 1
ATOM 866 N N . HIS A 1 106 ? 18.949 15.241 7.540 1.00 51.53 106 HIS A N 1
ATOM 867 C CA . HIS A 1 106 ? 18.350 14.915 6.237 1.00 51.53 106 HIS A CA 1
ATOM 868 C C . HIS A 1 106 ? 18.416 16.029 5.188 1.00 51.53 106 HIS A C 1
ATOM 870 O O . HIS A 1 106 ? 18.212 15.740 4.008 1.00 51.53 106 HIS A O 1
ATOM 876 N N . SER A 1 107 ? 18.791 17.265 5.547 1.00 55.00 107 SER A N 1
ATOM 877 C CA . SER A 1 107 ? 19.004 18.328 4.549 1.00 55.00 107 SER A CA 1
ATOM 878 C C . SER A 1 107 ? 20.064 17.920 3.522 1.00 55.00 107 SER A C 1
ATOM 880 O O . SER A 1 107 ? 19.904 18.187 2.337 1.00 55.00 107 SER A O 1
ATOM 882 N N . GLY A 1 108 ? 21.085 17.159 3.936 1.00 56.62 108 GLY A N 1
ATOM 883 C CA . GLY A 1 108 ? 22.091 16.586 3.038 1.00 56.62 108 GLY A CA 1
ATOM 884 C C . GLY A 1 108 ? 21.543 15.548 2.048 1.00 56.62 108 GLY A C 1
ATOM 885 O O . GLY A 1 108 ? 21.976 15.524 0.897 1.00 56.62 108 GLY A O 1
ATOM 886 N N . LEU A 1 109 ? 20.576 14.719 2.457 1.00 58.56 109 LEU A N 1
ATOM 887 C CA . LEU A 1 109 ? 19.942 13.711 1.595 1.00 58.56 109 LEU A CA 1
ATOM 888 C C . LEU A 1 109 ? 18.959 14.352 0.611 1.00 58.56 109 LEU A C 1
ATOM 890 O O . LEU A 1 109 ? 18.995 14.034 -0.577 1.00 58.56 109 LEU A O 1
ATOM 894 N N . THR A 1 110 ? 18.160 15.317 1.068 1.00 56.88 110 THR A N 1
ATOM 895 C CA . THR A 1 110 ? 17.290 16.127 0.203 1.00 56.88 110 THR A CA 1
ATOM 896 C C . THR A 1 110 ? 18.120 16.947 -0.787 1.00 56.88 110 THR A C 1
ATOM 898 O O . THR A 1 110 ? 17.847 16.922 -1.987 1.00 56.88 110 THR A O 1
ATOM 901 N N . TYR A 1 111 ? 19.200 17.589 -0.324 1.00 59.06 111 TYR A N 1
ATOM 902 C CA . TYR A 1 111 ? 20.176 18.289 -1.164 1.00 59.06 111 TYR A CA 1
ATOM 903 C C . TYR A 1 111 ? 20.763 17.361 -2.232 1.00 59.06 111 TYR A C 1
ATOM 905 O O . TYR A 1 111 ? 20.786 17.706 -3.415 1.00 59.06 111 TYR A O 1
ATOM 913 N N . ALA A 1 112 ? 21.219 16.168 -1.836 1.00 56.38 112 ALA A N 1
ATOM 914 C CA . ALA A 1 112 ? 21.796 15.194 -2.754 1.00 56.38 112 ALA A CA 1
ATOM 915 C C . ALA A 1 112 ? 20.769 14.706 -3.784 1.00 56.38 112 ALA A C 1
ATOM 917 O O . ALA A 1 112 ? 21.090 14.677 -4.969 1.00 56.38 112 ALA A O 1
ATOM 918 N N . GLY A 1 113 ? 19.538 14.401 -3.363 1.00 56.34 113 GLY A N 1
ATOM 919 C CA . GLY A 1 113 ? 18.449 13.968 -4.241 1.00 56.34 113 GLY A CA 1
ATOM 920 C C . GLY A 1 113 ? 18.046 15.032 -5.264 1.00 56.34 113 GLY A C 1
ATOM 921 O O . GLY A 1 113 ? 18.015 14.749 -6.461 1.00 56.34 113 GLY A O 1
ATOM 922 N N . VAL A 1 114 ? 17.834 16.281 -4.829 1.00 57.66 114 VAL A N 1
ATOM 923 C CA . VAL A 1 114 ? 17.529 17.415 -5.724 1.00 57.66 114 VAL A CA 1
ATOM 924 C C . VAL A 1 114 ? 18.658 17.622 -6.735 1.00 57.66 114 VAL A C 1
ATOM 926 O O . VAL A 1 114 ? 18.408 17.800 -7.927 1.00 57.66 114 VAL A O 1
ATOM 929 N N . LYS A 1 115 ? 19.915 17.527 -6.294 1.00 56.22 115 LYS A N 1
ATOM 930 C CA . LYS A 1 115 ? 21.080 17.671 -7.171 1.00 56.22 115 LYS A CA 1
ATOM 931 C C . LYS A 1 115 ? 21.211 16.512 -8.166 1.00 56.22 115 LYS A C 1
ATOM 933 O O . LYS A 1 115 ? 21.616 16.746 -9.304 1.00 56.22 115 LYS A O 1
ATOM 938 N N . LEU A 1 116 ? 20.850 15.291 -7.765 1.00 53.19 116 LEU A N 1
ATOM 939 C CA . LEU A 1 116 ? 20.876 14.103 -8.623 1.00 53.19 116 LEU A CA 1
ATOM 940 C C . LEU A 1 116 ? 19.809 14.171 -9.722 1.00 53.19 116 LEU A C 1
ATOM 942 O O . LEU A 1 116 ? 20.098 13.847 -10.873 1.00 53.19 116 LEU A O 1
ATOM 946 N N . VAL A 1 117 ? 18.598 14.615 -9.371 1.00 53.62 117 VAL A N 1
ATOM 947 C CA . VAL A 1 117 ? 17.451 14.675 -10.288 1.00 53.62 117 VAL A CA 1
ATOM 948 C C . VAL A 1 117 ? 17.533 15.889 -11.213 1.00 53.62 117 VAL A C 1
ATOM 950 O O . VAL A 1 117 ? 17.320 15.759 -12.416 1.00 53.62 117 VAL A O 1
ATOM 953 N N . TYR A 1 118 ? 17.886 17.063 -10.684 1.00 54.81 118 TYR A N 1
ATO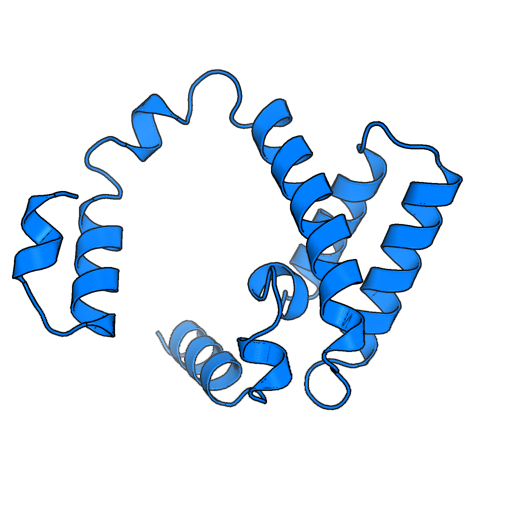M 954 C CA . TYR A 1 118 ? 17.762 18.323 -11.425 1.00 54.81 118 TYR A CA 1
ATOM 955 C C . TYR A 1 118 ? 19.089 18.898 -11.929 1.00 54.81 118 TYR A C 1
ATOM 957 O O . TYR A 1 118 ? 19.071 19.877 -12.673 1.00 54.81 118 TYR A O 1
ATOM 965 N N . LYS A 1 119 ? 20.242 18.322 -11.545 1.00 54.03 119 LYS A N 1
ATOM 966 C CA . LYS A 1 119 ? 21.601 18.805 -11.887 1.00 54.03 119 LYS A CA 1
ATOM 967 C C . LYS A 1 119 ? 21.814 20.317 -11.681 1.00 54.03 119 LYS A C 1
ATOM 969 O O . LYS A 1 119 ? 22.733 20.888 -12.262 1.00 54.03 119 LYS A O 1
ATOM 974 N N . ASN A 1 120 ? 20.991 20.968 -10.860 1.00 49.12 120 ASN A N 1
ATOM 975 C CA . ASN A 1 120 ? 20.983 22.415 -10.687 1.00 49.12 120 ASN A CA 1
ATOM 976 C C . ASN A 1 120 ? 21.101 22.762 -9.197 1.00 49.12 120 ASN A C 1
ATOM 978 O O . ASN A 1 120 ? 20.369 22.236 -8.361 1.00 49.12 120 ASN A O 1
ATOM 982 N N . THR A 1 121 ? 22.067 23.617 -8.865 1.00 51.47 121 THR A N 1
ATOM 983 C CA . THR A 1 121 ? 22.448 23.980 -7.493 1.00 51.47 121 THR A CA 1
ATOM 984 C C . THR A 1 121 ? 21.630 25.121 -6.897 1.00 51.47 121 THR A C 1
ATOM 986 O O . THR A 1 121 ? 21.718 25.342 -5.695 1.00 51.47 121 THR A O 1
ATOM 989 N N . GLU A 1 122 ? 20.837 25.841 -7.692 1.00 51.94 122 GLU A N 1
ATOM 990 C CA . GLU A 1 122 ? 20.118 27.035 -7.214 1.00 51.94 122 GLU A CA 1
ATOM 991 C C . GLU A 1 122 ? 18.940 26.706 -6.282 1.00 51.94 122 GLU A C 1
ATOM 993 O O . GLU A 1 122 ? 18.674 27.436 -5.330 1.00 51.94 122 GLU A O 1
ATOM 998 N N . TRP A 1 123 ? 18.286 25.559 -6.476 1.00 43.88 123 TRP A N 1
ATOM 999 C CA . TRP A 1 123 ? 17.158 25.111 -5.643 1.00 43.88 123 TRP A CA 1
ATOM 1000 C C . TRP A 1 123 ? 17.591 24.571 -4.278 1.00 43.88 123 TRP A C 1
ATOM 1002 O O . TRP A 1 123 ? 16.781 24.414 -3.371 1.00 43.88 123 TRP A O 1
ATOM 1012 N N . ALA A 1 124 ? 18.886 24.312 -4.120 1.00 41.62 124 ALA A N 1
ATOM 1013 C CA . ALA A 1 124 ? 19.457 23.743 -2.915 1.00 41.62 124 ALA A CA 1
ATOM 1014 C C . ALA A 1 124 ? 19.730 24.777 -1.807 1.00 41.62 124 ALA A C 1
ATOM 1016 O O . ALA A 1 124 ? 20.096 24.398 -0.701 1.00 41.62 124 ALA A O 1
ATOM 1017 N N . GLY A 1 125 ? 19.572 26.074 -2.098 1.00 40.91 125 GLY A N 1
ATOM 1018 C CA . GLY A 1 125 ? 19.735 27.154 -1.119 1.00 40.91 125 GLY A CA 1
ATOM 1019 C C . GLY A 1 125 ? 18.526 27.382 -0.204 1.00 40.91 125 GLY A C 1
ATOM 1020 O O . GLY A 1 125 ? 18.617 28.196 0.709 1.00 40.91 125 GLY A O 1
ATOM 1021 N N . TRP A 1 126 ? 17.407 26.694 -0.453 1.00 42.03 126 TRP A N 1
ATOM 1022 C CA . TRP A 1 126 ? 16.147 26.837 0.294 1.00 42.03 126 TRP A CA 1
ATOM 1023 C C . TRP A 1 126 ? 15.774 25.583 1.108 1.00 42.03 126 TRP A C 1
ATOM 1025 O O . TRP A 1 126 ? 14.693 25.549 1.695 1.00 42.03 126 TRP A O 1
ATOM 1035 N N . ALA A 1 127 ? 16.644 24.566 1.119 1.00 39.03 127 ALA A N 1
ATOM 1036 C CA . ALA A 1 127 ? 16.484 23.307 1.852 1.00 39.03 127 ALA A CA 1
ATOM 1037 C C . ALA A 1 127 ? 17.393 23.244 3.088 1.00 39.03 127 ALA A C 1
ATOM 1039 O O . ALA A 1 127 ? 18.499 23.831 3.039 1.00 39.03 127 ALA A O 1
#

Secondary structure (DSSP, 8-state):
-HHHHHHHHHHHTS-HHHHTSTTHHHHT--HHHHHHHHHHHHTSSS-HHHHHHHHHHHHHHHHHTTTT--GGGHHHHHHHHHHHHHHHIIIIITTTHHHHHTSTTTHHHHHHHHHHHH--SGGGGG-

pLDDT: mean 79.58, std 19.2, range [39.03, 98.31]